Protein AF-A0A9P6HKA2-F1 (afdb_monomer_lite)

Foldseek 3Di:
DPDDDDPVVVVPDDDDDDPCCVPPVVVVVVVVVVVVVVVVVVVVVVVVVVVVVVVCVVVVVVVVVVVVVVVVVVVVVVVCVVCVVVLHDPDPDPVSVVVVVVVVVVVVVVVVVVVVVVVVVD

Structure (mmCIF, N/CA/C/O backbone):
data_AF-A0A9P6HKA2-F1
#
_entry.id   AF-A0A9P6HKA2-F1
#
loop_
_atom_site.group_PDB
_atom_site.id
_atom_site.type_symbol
_atom_site.label_atom_id
_atom_site.label_alt_id
_atom_site.label_comp_id
_atom_site.label_asym_id
_atom_site.label_entity_id
_atom_site.label_seq_id
_atom_site.pdbx_PDB_ins_code
_atom_site.Cartn_x
_atom_site.Cartn_y
_atom_site.Cartn_z
_atom_site.occupancy
_atom_site.B_iso_or_equiv
_atom_site.auth_seq_id
_atom_site.auth_comp_id
_atom_site.auth_asym_id
_atom_site.auth_atom_id
_atom_site.pdbx_PDB_model_num
ATOM 1 N N . MET A 1 1 ? -4.972 -7.380 79.468 1.00 43.41 1 MET A N 1
ATOM 2 C CA . MET A 1 1 ? -5.953 -8.344 78.929 1.00 43.41 1 MET A CA 1
ATOM 3 C C . MET A 1 1 ? -7.102 -7.545 78.336 1.00 43.41 1 MET A C 1
ATOM 5 O O . MET A 1 1 ? -7.773 -6.868 79.107 1.00 43.41 1 MET A O 1
ATOM 9 N N . PRO A 1 2 ? -7.269 -7.497 77.004 1.00 46.91 2 PRO A N 1
ATOM 10 C CA . PRO A 1 2 ? -8.369 -6.759 76.396 1.00 46.91 2 PRO A CA 1
ATOM 11 C C . PRO A 1 2 ? -9.683 -7.473 76.730 1.00 46.91 2 PRO A C 1
ATOM 13 O O . PRO A 1 2 ? -9.797 -8.680 76.530 1.00 46.91 2 PRO A O 1
ATOM 16 N N . GLY A 1 3 ? -10.631 -6.729 77.302 1.00 56.00 3 GLY A N 1
ATOM 17 C CA . GLY A 1 3 ? -11.921 -7.238 77.755 1.00 56.00 3 GLY A CA 1
ATOM 18 C C . GLY A 1 3 ? -12.719 -7.873 76.618 1.00 56.00 3 GLY A C 1
ATOM 19 O O . GLY A 1 3 ? -12.900 -7.280 75.555 1.00 56.00 3 GLY A O 1
ATOM 20 N N . GLN A 1 4 ? -13.186 -9.090 76.867 1.00 64.62 4 GLN A N 1
ATOM 21 C CA . GLN A 1 4 ? -14.067 -9.848 75.993 1.00 64.62 4 GLN A CA 1
ATOM 22 C C . GLN A 1 4 ? -15.422 -9.130 75.943 1.00 64.62 4 GLN A C 1
ATOM 24 O O . GLN A 1 4 ? -16.162 -9.119 76.924 1.00 64.62 4 GLN A O 1
ATOM 29 N N . ARG A 1 5 ? -15.707 -8.444 74.830 1.00 67.69 5 ARG A N 1
ATOM 30 C CA . ARG A 1 5 ? -16.992 -7.765 74.617 1.00 67.69 5 ARG A CA 1
ATOM 31 C C . ARG A 1 5 ? -18.088 -8.821 74.456 1.00 67.69 5 ARG A C 1
ATOM 33 O O . ARG A 1 5 ? -17.890 -9.794 73.727 1.00 67.69 5 ARG A O 1
ATOM 40 N N . ASN A 1 6 ? -19.219 -8.643 75.136 1.00 76.38 6 ASN A N 1
ATOM 41 C CA . ASN A 1 6 ? -20.369 -9.536 75.013 1.00 76.38 6 ASN A CA 1
ATOM 42 C C . ASN A 1 6 ? -20.908 -9.494 73.576 1.00 76.38 6 ASN A C 1
ATOM 44 O O . ASN A 1 6 ? -21.069 -8.419 73.002 1.00 76.38 6 ASN A O 1
ATOM 48 N N . ALA A 1 7 ? -21.220 -10.657 72.997 1.00 71.31 7 ALA A N 1
ATOM 49 C CA . ALA A 1 7 ? -21.748 -10.757 71.631 1.00 71.31 7 ALA A CA 1
ATOM 50 C C . ALA A 1 7 ? -23.041 -9.941 71.442 1.00 71.31 7 ALA A C 1
ATOM 52 O O . ALA A 1 7 ? -23.284 -9.387 70.375 1.00 71.31 7 ALA A O 1
ATOM 53 N N . THR A 1 8 ? -23.836 -9.814 72.504 1.00 72.81 8 THR A N 1
ATOM 54 C CA . THR A 1 8 ? -25.055 -9.004 72.554 1.00 72.81 8 THR A CA 1
ATOM 55 C C . THR A 1 8 ? -24.789 -7.510 72.363 1.00 72.81 8 THR A C 1
ATOM 57 O O . THR A 1 8 ? -25.580 -6.852 71.696 1.00 72.81 8 THR A O 1
ATOM 60 N N . ASP A 1 9 ? -23.670 -6.988 72.878 1.00 70.06 9 ASP A N 1
ATOM 61 C CA . ASP A 1 9 ? -23.295 -5.574 72.721 1.00 70.06 9 ASP A CA 1
ATOM 62 C C . ASP A 1 9 ? -22.822 -5.270 71.293 1.00 70.06 9 ASP A C 1
ATOM 64 O O . ASP A 1 9 ? -23.060 -4.181 70.782 1.00 70.06 9 ASP A O 1
ATOM 68 N N . VAL A 1 10 ? -22.198 -6.247 70.626 1.00 72.50 10 VAL A N 1
ATOM 69 C CA . VAL A 1 10 ? -21.764 -6.132 69.223 1.00 72.50 10 VAL A CA 1
ATOM 70 C C . VAL A 1 10 ? -22.962 -6.175 68.270 1.00 72.50 10 VAL A C 1
ATOM 72 O O . VAL A 1 10 ? -23.009 -5.419 67.310 1.00 72.50 10 VAL A O 1
ATOM 75 N N . VAL A 1 11 ? -23.960 -7.021 68.545 1.00 70.31 11 VAL A N 1
ATOM 76 C CA . VAL A 1 11 ? -25.185 -7.120 67.725 1.00 70.31 11 VAL A CA 1
ATOM 77 C C . VAL A 1 11 ? -26.135 -5.936 67.961 1.00 70.31 11 VAL A C 1
ATOM 79 O O . VAL A 1 11 ? -26.902 -5.573 67.072 1.00 70.31 11 VAL A O 1
ATOM 82 N N . ALA A 1 12 ? -26.084 -5.317 69.144 1.00 74.31 12 ALA A N 1
ATOM 83 C CA . ALA A 1 12 ? -26.836 -4.102 69.455 1.00 74.31 12 ALA A CA 1
ATOM 84 C C . ALA A 1 12 ? -26.222 -2.832 68.833 1.00 74.31 12 ALA A C 1
ATOM 86 O O . ALA A 1 12 ? -26.871 -1.781 68.821 1.00 74.31 12 ALA A O 1
ATOM 87 N N . GLU A 1 13 ? -24.989 -2.908 68.319 1.00 77.38 13 GLU A N 1
ATOM 88 C CA . GLU A 1 13 ? -24.321 -1.784 67.675 1.00 77.38 13 GLU A CA 1
ATOM 89 C C . GLU A 1 13 ? -25.013 -1.459 66.344 1.00 77.38 13 GLU A C 1
ATOM 91 O O . GLU A 1 13 ? -25.135 -2.278 65.432 1.00 77.38 13 GLU A O 1
ATOM 96 N N . LYS A 1 14 ? -25.526 -0.233 66.235 1.00 73.19 14 LYS A N 1
ATOM 97 C CA . LYS A 1 14 ? -26.267 0.214 65.057 1.00 73.19 14 LYS A CA 1
ATOM 98 C C . LYS A 1 14 ? -25.271 0.502 63.931 1.00 73.19 14 LYS A C 1
ATOM 100 O O . LYS A 1 14 ? -24.738 1.605 63.835 1.00 73.19 14 LYS A O 1
ATOM 105 N N . HIS A 1 15 ? -24.990 -0.498 63.101 1.00 75.75 15 HIS A N 1
ATOM 106 C CA . HIS A 1 15 ? -24.118 -0.327 61.941 1.00 75.75 15 HIS A CA 1
ATOM 107 C C . HIS A 1 15 ? -24.717 0.671 60.944 1.00 75.75 15 HIS A C 1
ATOM 109 O O . HIS A 1 15 ? -25.940 0.761 60.786 1.00 75.75 15 HIS A O 1
ATOM 115 N N . GLN A 1 16 ? -23.853 1.428 60.262 1.00 82.38 16 GLN A N 1
ATOM 116 C CA . GLN A 1 16 ? -24.309 2.257 59.152 1.00 82.38 16 GLN A CA 1
ATOM 117 C C . GLN A 1 16 ? -24.938 1.368 58.067 1.00 82.38 16 GLN A C 1
ATOM 119 O O . GLN A 1 16 ? -24.411 0.284 57.797 1.00 82.38 16 GLN A O 1
ATOM 124 N N . PRO A 1 17 ? -26.047 1.802 57.440 1.00 86.62 17 PRO A N 1
ATOM 125 C CA . PRO A 1 17 ? -26.616 1.095 56.303 1.00 86.62 17 PRO A CA 1
ATOM 126 C C . PRO A 1 17 ? -25.567 0.943 55.200 1.00 86.62 17 PRO A C 1
ATOM 128 O O . PRO A 1 17 ? -24.940 1.921 54.796 1.00 86.62 17 PRO A O 1
ATOM 131 N N . PHE A 1 18 ? -25.376 -0.283 54.719 1.00 88.44 18 PHE A N 1
ATOM 132 C CA . PHE A 1 18 ? -24.480 -0.545 53.602 1.00 88.44 18 PHE A CA 1
ATOM 133 C C . PHE A 1 18 ? -25.094 -0.022 52.301 1.00 88.44 18 PHE A C 1
ATOM 135 O O . PHE A 1 18 ? -26.152 -0.489 51.867 1.00 88.44 18 PHE A O 1
ATOM 142 N N . ASP A 1 19 ? -24.411 0.925 51.662 1.00 90.06 19 ASP A N 1
ATOM 143 C CA . ASP A 1 19 ? -24.799 1.416 50.346 1.00 90.06 19 ASP A CA 1
ATOM 144 C C . ASP A 1 19 ? -24.242 0.505 49.244 1.00 90.06 19 ASP A C 1
ATOM 146 O O . ASP A 1 19 ? -23.165 0.713 48.679 1.00 90.06 19 ASP A O 1
ATOM 150 N N . HIS A 1 20 ? -25.000 -0.549 48.959 1.00 90.69 20 HIS A N 1
ATOM 151 C CA . HIS A 1 20 ? -24.687 -1.510 47.907 1.00 90.69 20 HIS A CA 1
ATOM 152 C C . HIS A 1 20 ? -24.706 -0.894 46.501 1.00 90.69 20 HIS A C 1
ATOM 154 O O . HIS A 1 20 ? -24.029 -1.412 45.612 1.00 90.69 20 HIS A O 1
ATOM 160 N N . LEU A 1 21 ? -25.453 0.194 46.283 1.00 90.62 21 LEU A N 1
ATOM 161 C CA . LEU A 1 21 ? -25.577 0.803 44.961 1.00 90.62 21 LEU A CA 1
ATOM 162 C C . LEU A 1 21 ? -24.262 1.458 44.558 1.00 90.62 21 LEU A C 1
ATOM 164 O O . LEU A 1 21 ? -23.710 1.124 43.514 1.00 90.62 21 LEU A O 1
ATOM 168 N N . THR A 1 22 ? -23.722 2.326 45.409 1.00 92.31 22 THR A N 1
ATOM 169 C CA . THR A 1 22 ? -22.459 3.018 45.118 1.00 92.31 22 THR A CA 1
ATOM 170 C C . THR A 1 22 ? -21.244 2.108 45.280 1.00 92.31 22 THR A C 1
ATOM 172 O O . THR A 1 22 ? -20.287 2.220 44.516 1.00 92.31 22 THR A O 1
ATOM 175 N N . THR A 1 23 ? -21.277 1.176 46.239 1.00 90.56 23 THR A N 1
ATOM 176 C CA . THR A 1 23 ? -20.110 0.333 46.556 1.00 90.56 23 THR A CA 1
ATOM 177 C C . THR A 1 23 ? -19.976 -0.876 45.631 1.00 90.56 23 THR A C 1
ATOM 179 O O . THR A 1 23 ? -18.860 -1.325 45.377 1.00 90.56 23 THR A O 1
ATOM 182 N N . VAL A 1 24 ? -21.091 -1.430 45.138 1.00 91.88 24 VAL A N 1
ATOM 183 C CA . VAL A 1 24 ? -21.086 -2.685 44.366 1.00 91.88 24 VAL A CA 1
ATOM 184 C C . VAL A 1 24 ? -21.682 -2.509 42.981 1.00 91.88 24 VAL A C 1
ATOM 186 O O . VAL A 1 24 ? -21.064 -2.944 42.026 1.00 91.88 24 VAL A O 1
ATOM 189 N N . VAL A 1 25 ? -22.848 -1.885 42.824 1.00 93.81 25 VAL A N 1
ATOM 190 C CA . VAL A 1 25 ? -23.533 -1.864 41.515 1.00 93.81 25 VAL A CA 1
ATOM 191 C C . VAL A 1 25 ? -22.873 -0.881 40.542 1.00 93.81 25 VAL A C 1
ATOM 193 O O . VAL A 1 25 ? -22.484 -1.252 39.435 1.00 93.81 25 VAL A O 1
ATOM 196 N N . GLN A 1 26 ? -22.672 0.361 40.976 1.00 95.38 26 GLN A N 1
ATOM 197 C CA . GLN A 1 26 ? -22.190 1.456 40.136 1.00 95.38 26 GLN A CA 1
ATOM 198 C C . GLN A 1 26 ? -20.793 1.218 39.521 1.00 95.38 26 GLN A C 1
ATOM 200 O O . GLN A 1 26 ? -20.603 1.555 38.347 1.00 95.38 26 GLN A O 1
ATOM 205 N N . PRO A 1 27 ? -19.810 0.612 40.223 1.00 96.31 27 PRO A N 1
ATOM 206 C CA . PRO A 1 27 ? -18.522 0.276 39.618 1.00 96.31 27 PRO A CA 1
ATOM 207 C C . PRO A 1 27 ? -18.646 -0.695 38.439 1.00 96.31 27 PRO A C 1
ATOM 209 O O . PRO A 1 27 ? -17.970 -0.506 37.432 1.00 96.31 27 PRO A O 1
ATOM 212 N N . PHE A 1 28 ? -19.532 -1.692 38.524 1.00 94.56 28 PHE A N 1
ATOM 213 C CA . PHE A 1 28 ? -19.737 -2.662 37.443 1.00 94.56 28 PHE A CA 1
ATOM 214 C C . PHE A 1 28 ? -20.459 -2.039 36.247 1.00 94.56 28 PHE A C 1
ATOM 216 O O . PHE A 1 28 ? -20.095 -2.312 35.107 1.00 94.56 28 PHE A O 1
ATOM 223 N N . GLU A 1 29 ? -21.435 -1.162 36.483 1.00 95.62 29 GLU A N 1
ATOM 224 C CA . GLU A 1 29 ? -22.088 -0.405 35.406 1.00 95.62 29 GLU A CA 1
ATOM 225 C C . GLU A 1 29 ? -21.104 0.540 34.698 1.00 95.62 29 GLU A C 1
ATOM 227 O O . GLU A 1 29 ? -21.104 0.660 33.469 1.00 95.62 29 GLU A O 1
ATOM 232 N N . THR A 1 30 ? -20.217 1.173 35.472 1.00 95.62 30 THR A N 1
ATOM 233 C CA . THR A 1 30 ? -19.164 2.052 34.947 1.00 95.62 30 THR A CA 1
ATOM 234 C C . THR A 1 30 ? -18.140 1.264 34.130 1.00 95.62 30 THR A C 1
ATOM 236 O O . THR A 1 30 ? -17.746 1.699 33.048 1.00 95.62 30 THR A O 1
ATOM 239 N N . GLU A 1 31 ? -17.723 0.093 34.617 1.00 95.56 31 GLU A N 1
ATOM 240 C CA . GLU A 1 31 ? -16.831 -0.819 33.896 1.00 95.56 31 GLU A CA 1
ATOM 241 C C . GLU A 1 31 ? -17.475 -1.305 32.590 1.00 95.56 31 GLU A C 1
ATOM 243 O O . GLU A 1 31 ? -16.854 -1.220 31.535 1.00 95.56 31 GLU A O 1
ATOM 248 N N . GLY A 1 32 ? -18.748 -1.714 32.629 1.00 96.56 32 GLY A N 1
ATOM 249 C CA . GLY A 1 32 ? -19.487 -2.130 31.436 1.00 96.56 32 GLY A CA 1
ATOM 250 C C . GLY A 1 32 ? -19.594 -1.019 30.390 1.00 96.56 32 GLY A C 1
ATOM 251 O O . GLY A 1 32 ? -19.420 -1.266 29.197 1.00 96.56 32 GLY A O 1
ATOM 252 N N . SER A 1 33 ? -19.808 0.223 30.830 1.00 96.25 33 SER A N 1
ATOM 253 C CA . SER A 1 33 ? -19.840 1.388 29.936 1.00 96.25 33 SER A CA 1
ATOM 254 C C . SER A 1 33 ? -18.475 1.643 29.287 1.00 96.25 33 SER A C 1
ATOM 256 O O . SER A 1 33 ? -18.389 1.842 28.074 1.00 96.25 33 SER A O 1
ATOM 258 N N . ARG A 1 34 ? -17.392 1.560 30.071 1.00 97.19 34 ARG A N 1
ATOM 259 C CA . ARG A 1 34 ? -16.014 1.681 29.571 1.00 97.19 34 ARG A CA 1
ATOM 260 C C . ARG A 1 34 ? -15.658 0.604 28.550 1.00 97.19 34 ARG A C 1
ATOM 262 O O . ARG A 1 34 ? -14.992 0.910 27.563 1.00 97.19 34 ARG A O 1
ATOM 269 N N . ASP A 1 35 ? -16.095 -0.631 28.767 1.00 97.62 35 ASP A N 1
ATOM 270 C CA . ASP A 1 35 ? -15.840 -1.738 27.843 1.00 97.62 35 ASP A CA 1
ATOM 271 C C . ASP A 1 35 ? -16.514 -1.510 26.487 1.00 97.62 35 ASP A C 1
ATOM 273 O O . ASP A 1 35 ? -15.894 -1.714 25.440 1.00 97.62 35 ASP A O 1
ATOM 277 N N . VAL A 1 36 ? -17.753 -1.011 26.487 1.00 97.62 36 VAL A N 1
ATOM 278 C CA . VAL A 1 36 ? -18.462 -0.649 25.251 1.00 97.62 36 VAL A CA 1
ATOM 279 C C . VAL A 1 36 ? -17.723 0.462 24.504 1.00 97.62 36 VAL A C 1
ATOM 281 O O . VAL A 1 36 ? -17.493 0.345 23.298 1.00 97.62 36 VAL A O 1
ATOM 284 N N . GLU A 1 37 ? -17.301 1.520 25.199 1.00 97.69 37 GLU A N 1
ATOM 285 C CA . GLU A 1 37 ? -16.523 2.609 24.593 1.00 97.69 37 GLU A CA 1
ATOM 286 C C . GLU A 1 37 ? -15.191 2.113 24.016 1.00 97.69 37 GLU A C 1
ATOM 288 O O . GLU A 1 37 ? -14.797 2.487 22.905 1.00 97.69 37 GLU A O 1
ATOM 293 N N . PHE A 1 38 ? -14.500 1.235 24.744 1.00 97.88 38 PHE A N 1
ATOM 294 C CA . PHE A 1 38 ? -13.249 0.637 24.297 1.00 97.88 38 PHE A CA 1
ATOM 295 C C . PHE A 1 38 ? -13.445 -0.201 23.031 1.00 97.88 38 PHE A C 1
ATOM 297 O O . PHE A 1 38 ? -12.711 -0.018 22.055 1.00 97.88 38 PHE A O 1
ATOM 304 N N . GLN A 1 39 ? -14.464 -1.062 23.003 1.00 98.12 39 GLN A N 1
ATOM 305 C CA . GLN A 1 39 ? -14.796 -1.861 21.824 1.00 98.12 39 GLN A CA 1
ATOM 306 C C . GLN A 1 39 ? -15.123 -0.981 20.616 1.00 98.12 39 GLN A C 1
ATOM 308 O O . GLN A 1 39 ? -14.612 -1.219 19.521 1.00 98.12 39 GLN A O 1
ATOM 313 N N . GLN A 1 40 ? -15.919 0.074 20.803 1.00 98.06 40 GLN A N 1
ATOM 314 C CA . GLN A 1 40 ? -16.229 1.024 19.733 1.00 98.06 40 GLN A CA 1
ATOM 315 C C . GLN A 1 40 ? -14.968 1.711 19.197 1.00 98.06 40 GLN A C 1
ATOM 317 O O . GLN A 1 40 ? -14.790 1.834 17.981 1.00 98.06 40 GLN A O 1
ATOM 322 N N . LYS A 1 41 ? -14.059 2.118 20.090 1.00 98.12 41 LYS A N 1
ATOM 323 C CA . LYS A 1 41 ? -12.786 2.737 19.712 1.00 98.12 41 LYS A CA 1
ATOM 324 C C . LYS A 1 41 ? -11.903 1.775 18.919 1.00 98.12 41 LYS A C 1
ATOM 326 O O . LYS A 1 41 ? -11.370 2.171 17.884 1.00 98.12 41 LYS A O 1
ATOM 331 N N . ILE A 1 42 ? -11.771 0.527 19.368 1.00 98.25 42 ILE A N 1
ATOM 332 C CA . ILE A 1 42 ? -10.999 -0.503 18.660 1.00 98.25 42 ILE A CA 1
ATOM 333 C C . ILE A 1 42 ? -11.596 -0.776 17.284 1.00 98.25 42 ILE A C 1
ATOM 335 O O . ILE A 1 42 ? -10.862 -0.760 16.300 1.00 98.25 42 ILE A O 1
ATOM 339 N N . ASN A 1 43 ? -12.914 -0.950 17.192 1.00 98.12 43 ASN A N 1
ATOM 340 C CA . ASN A 1 43 ? -13.585 -1.194 15.918 1.00 98.12 43 ASN A CA 1
ATOM 341 C C . ASN A 1 43 ? -13.333 -0.058 14.923 1.00 98.12 43 ASN A C 1
ATOM 343 O O . ASN A 1 43 ? -13.043 -0.313 13.756 1.00 98.12 43 ASN A O 1
ATOM 347 N N . LYS A 1 44 ? -13.373 1.195 15.390 1.00 98.19 44 LYS A N 1
ATOM 348 C CA . LYS A 1 44 ? -13.065 2.360 14.557 1.00 98.19 44 LYS A CA 1
ATOM 349 C C . LYS A 1 44 ? -11.619 2.348 14.055 1.00 98.19 44 LYS A C 1
ATOM 351 O O . LYS A 1 44 ? -11.397 2.563 12.869 1.00 98.19 44 LYS A O 1
ATOM 356 N N . VAL A 1 45 ? -10.652 2.101 14.940 1.00 98.25 45 VAL A N 1
ATOM 357 C CA . VAL A 1 45 ? -9.223 2.065 14.577 1.00 98.25 45 VAL A CA 1
ATOM 358 C C . VAL A 1 45 ? -8.932 0.918 13.612 1.00 98.25 45 VAL A C 1
ATOM 360 O O . VAL A 1 45 ? -8.219 1.106 12.632 1.00 98.25 45 VAL A O 1
ATOM 363 N N . LEU A 1 46 ? -9.504 -0.260 13.861 1.00 98.38 46 LEU A N 1
ATOM 364 C CA . LEU A 1 46 ? -9.314 -1.424 13.006 1.00 98.38 46 LEU A CA 1
ATOM 365 C C . LEU A 1 46 ? -9.900 -1.190 11.614 1.00 98.38 46 LEU A C 1
ATOM 367 O O . LEU A 1 46 ? -9.252 -1.501 10.619 1.00 98.38 46 LEU A O 1
ATOM 371 N N . LEU A 1 47 ? -11.102 -0.614 11.540 1.00 98.38 47 LEU A N 1
ATOM 372 C CA . LEU A 1 47 ? -11.735 -0.298 10.267 1.00 98.38 47 LEU A CA 1
ATOM 373 C C . LEU A 1 47 ? -10.908 0.714 9.466 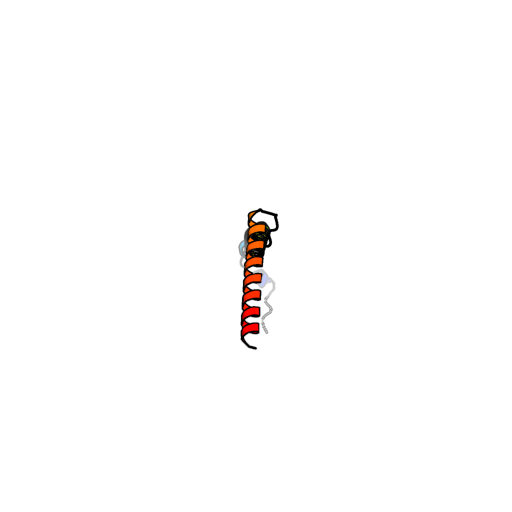1.00 98.38 47 LEU A C 1
ATOM 375 O O . LEU A 1 47 ? -10.672 0.498 8.280 1.00 98.38 47 LEU A O 1
ATOM 379 N N . ASP A 1 48 ? -10.433 1.780 10.112 1.00 98.19 48 ASP A N 1
ATOM 380 C CA . ASP A 1 48 ? -9.569 2.781 9.478 1.00 98.19 48 ASP A CA 1
ATOM 381 C C . ASP A 1 48 ? -8.268 2.153 8.953 1.00 98.19 48 ASP A C 1
ATOM 383 O O . ASP A 1 48 ? -7.910 2.341 7.790 1.00 98.19 48 ASP A O 1
ATOM 387 N N . LEU A 1 49 ? -7.617 1.307 9.758 1.00 98.38 49 LEU A N 1
ATOM 388 C CA . LEU A 1 49 ? -6.409 0.587 9.352 1.00 98.38 49 LEU A CA 1
ATOM 389 C C . LEU A 1 49 ? -6.657 -0.323 8.142 1.00 98.38 49 LEU A C 1
ATOM 391 O O . LEU A 1 49 ? -5.865 -0.321 7.201 1.00 98.38 49 LEU A O 1
ATOM 395 N N . VAL A 1 50 ? -7.749 -1.093 8.149 1.00 98.44 50 VAL A N 1
ATOM 396 C CA . VAL A 1 50 ? -8.103 -1.992 7.040 1.00 98.44 50 VAL A CA 1
ATOM 397 C C . VAL A 1 50 ? -8.362 -1.198 5.764 1.00 98.44 50 VAL A C 1
ATOM 399 O O . VAL A 1 50 ? -7.874 -1.584 4.703 1.00 98.44 50 VAL A O 1
ATOM 402 N N . LEU A 1 51 ? -9.080 -0.076 5.852 1.00 98.31 51 LEU A N 1
ATOM 403 C CA . LEU A 1 51 ? -9.359 0.778 4.697 1.00 98.31 51 LEU A CA 1
ATOM 404 C C . LEU A 1 51 ? -8.079 1.396 4.125 1.00 98.31 51 LEU A C 1
ATOM 406 O O . LEU A 1 51 ? -7.865 1.337 2.913 1.00 98.31 51 LEU A O 1
ATOM 410 N N . GLN A 1 52 ? -7.207 1.936 4.978 1.00 97.81 52 GLN A N 1
ATOM 411 C CA . GLN A 1 52 ? -5.928 2.509 4.551 1.00 97.81 52 GLN A CA 1
ATOM 412 C C . GLN A 1 52 ? -5.014 1.452 3.930 1.00 97.81 52 GLN A C 1
ATOM 414 O O . GLN A 1 52 ? -4.439 1.674 2.862 1.00 97.81 52 GLN A O 1
ATOM 419 N N . PHE A 1 53 ? -4.912 0.284 4.565 1.00 98.19 53 PHE A N 1
ATOM 420 C CA . PHE A 1 53 ? -4.109 -0.817 4.051 1.00 98.19 53 PHE A CA 1
ATOM 421 C C . PHE A 1 53 ? -4.644 -1.322 2.712 1.00 98.19 53 PHE A C 1
ATOM 423 O O . PHE A 1 53 ? -3.867 -1.508 1.780 1.00 98.19 53 PHE A O 1
ATOM 430 N N . HIS A 1 54 ? -5.962 -1.492 2.585 1.00 98.25 54 HIS A N 1
ATOM 431 C CA . HIS A 1 54 ? -6.587 -1.898 1.331 1.00 98.25 54 HIS A CA 1
ATOM 432 C C . HIS A 1 54 ? -6.336 -0.871 0.222 1.00 98.25 54 HIS A C 1
ATOM 434 O O . HIS A 1 54 ? -5.944 -1.247 -0.879 1.00 98.25 54 HIS A O 1
ATOM 440 N N . ALA A 1 55 ? -6.511 0.424 0.504 1.00 97.56 55 ALA A N 1
ATOM 441 C CA . ALA A 1 55 ? -6.243 1.486 -0.464 1.00 97.56 55 ALA A CA 1
ATOM 442 C C . ALA A 1 55 ? -4.779 1.475 -0.936 1.00 97.56 55 ALA A C 1
ATOM 444 O O . ALA A 1 55 ? -4.512 1.548 -2.136 1.00 97.56 55 ALA A O 1
ATOM 445 N N . TRP A 1 56 ? -3.828 1.316 -0.011 1.00 97.69 56 TRP A N 1
ATOM 446 C CA . TRP A 1 56 ? -2.408 1.193 -0.342 1.00 97.69 56 TRP A CA 1
ATOM 447 C C . TRP A 1 56 ? -2.110 -0.065 -1.164 1.00 97.69 56 TRP A C 1
ATOM 449 O O . TRP A 1 56 ? -1.447 0.017 -2.198 1.00 97.69 56 TRP A O 1
ATOM 459 N N . ALA A 1 57 ? -2.620 -1.221 -0.736 1.00 97.94 57 ALA A N 1
ATOM 460 C CA . ALA A 1 57 ? -2.396 -2.499 -1.400 1.00 97.94 57 ALA A CA 1
ATOM 461 C C . ALA A 1 57 ? -3.032 -2.552 -2.795 1.00 97.94 57 ALA A C 1
ATOM 463 O O . ALA A 1 57 ? -2.475 -3.187 -3.683 1.00 97.94 57 ALA A O 1
ATOM 464 N N . ALA A 1 58 ? -4.157 -1.867 -3.010 1.00 97.12 58 ALA A N 1
ATOM 465 C CA . ALA A 1 58 ? -4.793 -1.757 -4.318 1.00 97.12 58 ALA A CA 1
ATOM 466 C C . ALA A 1 58 ? -4.022 -0.823 -5.266 1.00 97.12 58 ALA A C 1
ATOM 468 O O . ALA A 1 58 ? -3.899 -1.116 -6.452 1.00 97.12 58 ALA A O 1
ATOM 469 N N . ALA A 1 59 ? -3.479 0.288 -4.758 1.00 96.44 59 ALA A N 1
ATOM 470 C CA . ALA A 1 59 ? -2.749 1.258 -5.576 1.00 96.44 59 ALA A CA 1
ATOM 471 C C . ALA A 1 59 ? -1.308 0.822 -5.902 1.00 96.44 59 ALA A C 1
ATOM 473 O O . ALA A 1 59 ? -0.762 1.183 -6.947 1.00 96.44 59 ALA A O 1
ATOM 474 N N . LYS A 1 60 ? -0.672 0.062 -5.005 1.00 96.25 60 LYS A N 1
ATOM 475 C CA . LYS A 1 60 ? 0.745 -0.301 -5.108 1.00 96.25 60 LYS A CA 1
ATOM 476 C C . LYS A 1 60 ? 1.096 -1.106 -6.374 1.00 96.25 60 LYS A C 1
ATOM 478 O O . LYS A 1 60 ? 2.025 -0.677 -7.053 1.00 96.25 60 LYS A O 1
ATOM 483 N N . PRO A 1 61 ? 0.388 -2.193 -6.742 1.00 97.06 61 PRO A N 1
ATOM 484 C CA . PRO A 1 61 ? 0.720 -2.984 -7.926 1.00 97.06 61 PRO A CA 1
ATOM 485 C C . PRO A 1 61 ? 0.689 -2.166 -9.215 1.00 97.06 61 PRO A C 1
ATOM 487 O O . PRO A 1 61 ? 1.599 -2.282 -10.028 1.00 97.06 61 PRO A O 1
ATOM 490 N N . THR A 1 62 ? -0.319 -1.304 -9.382 1.00 96.19 62 THR A N 1
ATOM 491 C CA . THR A 1 62 ? -0.433 -0.431 -10.557 1.00 96.19 62 THR A CA 1
ATOM 492 C C . THR A 1 62 ? 0.761 0.507 -10.650 1.00 96.19 62 THR A C 1
ATOM 494 O O . THR A 1 62 ? 1.423 0.552 -11.680 1.00 96.19 62 THR A O 1
ATOM 497 N N . ARG A 1 63 ? 1.109 1.180 -9.547 1.00 96.06 63 ARG A N 1
ATOM 498 C CA . ARG A 1 63 ? 2.261 2.088 -9.502 1.00 96.06 63 ARG A CA 1
ATOM 499 C C . ARG A 1 63 ? 3.587 1.369 -9.769 1.00 96.06 63 ARG A C 1
ATOM 501 O O . ARG A 1 63 ? 4.456 1.906 -10.451 1.00 96.06 63 ARG A O 1
ATOM 508 N N . GLU A 1 64 ? 3.778 0.185 -9.193 1.00 97.06 64 GLU A N 1
ATOM 509 C CA . GLU A 1 64 ? 4.987 -0.615 -9.416 1.00 97.06 64 GLU A CA 1
ATOM 510 C C . GLU A 1 64 ? 5.079 -1.085 -10.869 1.00 97.06 64 GLU A C 1
ATOM 512 O O . GLU A 1 64 ? 6.151 -1.011 -11.470 1.00 97.06 64 GLU A O 1
ATOM 517 N N . HIS A 1 65 ? 3.955 -1.501 -11.455 1.00 96.75 65 HIS A N 1
ATOM 518 C CA . HIS A 1 65 ? 3.893 -1.892 -12.854 1.00 96.75 65 HIS A CA 1
ATOM 519 C C . HIS A 1 65 ? 4.191 -0.718 -13.791 1.00 96.75 65 HIS A C 1
ATOM 521 O O . HIS A 1 65 ? 5.045 -0.862 -14.660 1.00 96.75 65 HIS A O 1
ATOM 527 N N . GLU A 1 66 ? 3.553 0.437 -13.595 1.00 97.12 66 GLU A N 1
ATOM 528 C CA . GLU A 1 66 ? 3.804 1.656 -14.376 1.00 97.12 66 GLU A CA 1
ATOM 529 C C . GLU A 1 66 ? 5.281 2.053 -14.317 1.00 97.12 66 GLU A C 1
ATOM 531 O O . GLU A 1 66 ? 5.918 2.224 -15.353 1.00 97.12 66 GLU A O 1
ATOM 536 N N . SER A 1 67 ? 5.869 2.083 -13.118 1.00 97.19 67 SER A N 1
ATOM 537 C CA . SER A 1 67 ? 7.291 2.395 -12.948 1.00 97.19 67 SER A CA 1
ATOM 538 C C . SER A 1 67 ? 8.210 1.397 -13.659 1.00 97.19 67 SER A C 1
ATOM 540 O O . SER A 1 67 ? 9.259 1.797 -14.169 1.00 97.19 67 SER A O 1
ATOM 542 N N . ALA A 1 68 ? 7.863 0.107 -13.666 1.00 97.19 68 ALA A N 1
ATOM 543 C CA . ALA A 1 68 ? 8.637 -0.915 -14.364 1.00 97.19 68 ALA A CA 1
ATOM 544 C C . ALA A 1 68 ? 8.508 -0.770 -15.888 1.00 97.19 68 ALA A C 1
ATOM 546 O O . ALA A 1 68 ? 9.506 -0.859 -16.602 1.00 97.19 68 ALA A O 1
ATOM 547 N N . THR A 1 69 ? 7.302 -0.495 -16.382 1.00 97.44 69 THR A N 1
ATOM 548 C CA . THR A 1 69 ? 7.037 -0.251 -17.804 1.00 97.44 69 THR A CA 1
ATOM 549 C C . THR A 1 69 ? 7.783 0.984 -18.298 1.00 97.44 69 THR A C 1
ATOM 551 O O . THR A 1 69 ? 8.476 0.905 -19.306 1.00 97.44 69 THR A O 1
ATOM 554 N N . GLU A 1 70 ? 7.749 2.094 -17.557 1.00 97.25 70 GLU A N 1
ATOM 555 C CA . GLU A 1 70 ? 8.504 3.306 -17.899 1.00 97.25 70 GLU A CA 1
ATOM 556 C C . GLU A 1 70 ? 10.018 3.060 -17.974 1.00 97.25 70 GLU A C 1
ATOM 558 O O . GLU A 1 70 ? 10.710 3.641 -18.815 1.00 97.25 70 GLU A O 1
ATOM 563 N N . LEU A 1 71 ? 10.558 2.226 -17.080 1.00 97.75 71 LEU A N 1
ATOM 564 C CA . LEU A 1 71 ? 11.972 1.855 -17.106 1.00 97.75 71 LEU A CA 1
ATOM 565 C C . LEU A 1 71 ? 12.303 1.059 -18.373 1.00 97.75 71 LEU A C 1
ATOM 567 O O . LEU A 1 71 ? 13.277 1.378 -19.055 1.00 97.75 71 LEU A 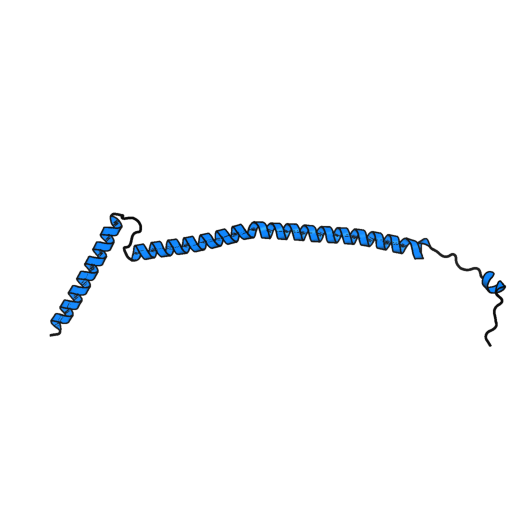O 1
ATOM 571 N N . LEU A 1 72 ? 11.471 0.069 -18.703 1.00 97.12 72 LEU A N 1
ATOM 572 C CA . LEU A 1 72 ? 11.631 -0.743 -19.907 1.00 97.12 72 LEU A CA 1
ATOM 573 C C . LEU A 1 72 ? 11.514 0.104 -21.176 1.00 97.12 72 LEU A C 1
ATOM 575 O O . LEU A 1 72 ? 12.338 -0.031 -22.073 1.00 97.12 72 LEU A O 1
ATOM 579 N N . GLU A 1 73 ? 10.549 1.020 -21.251 1.00 96.56 73 GLU A N 1
ATOM 580 C CA . GLU A 1 73 ? 10.403 1.931 -22.390 1.00 96.56 73 GLU A CA 1
ATOM 581 C C . GLU A 1 73 ? 11.636 2.821 -22.572 1.00 96.56 73 GLU A C 1
ATOM 583 O O . GLU A 1 73 ? 12.106 3.015 -23.695 1.00 96.56 73 GLU A O 1
ATOM 588 N N . LYS A 1 74 ? 12.208 3.338 -21.478 1.00 96.81 74 LYS A N 1
ATOM 589 C CA . LYS A 1 74 ? 13.460 4.108 -21.529 1.00 96.81 74 LYS A CA 1
ATOM 590 C C . LYS A 1 74 ? 14.619 3.264 -22.047 1.00 96.81 74 LYS A C 1
ATOM 592 O O . LYS A 1 74 ? 15.391 3.752 -22.871 1.00 96.81 74 L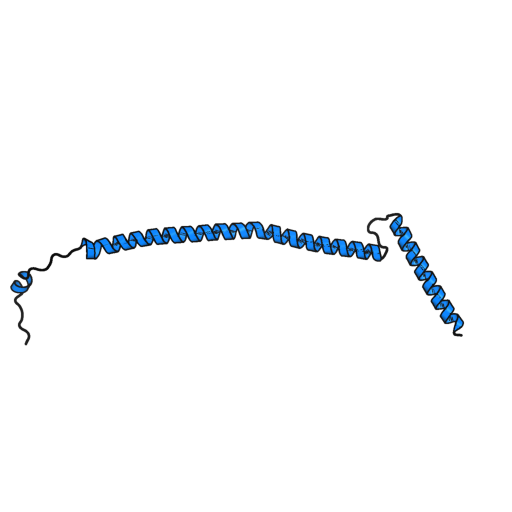YS A O 1
ATOM 597 N N . GLU A 1 75 ? 14.739 2.020 -21.595 1.00 96.62 75 GLU A N 1
ATOM 598 C CA . GLU A 1 75 ? 15.792 1.107 -22.044 1.00 96.62 75 GLU A CA 1
ATOM 599 C C . GLU A 1 75 ? 15.626 0.727 -23.520 1.00 96.62 75 GLU A C 1
ATOM 601 O O . GLU A 1 75 ? 16.585 0.799 -24.289 1.00 96.62 75 GLU A O 1
ATOM 606 N N . VAL A 1 76 ? 14.400 0.428 -23.954 1.00 94.50 76 VAL A N 1
ATOM 607 C CA . VAL A 1 76 ? 14.072 0.169 -25.362 1.00 94.50 76 VAL A CA 1
ATOM 608 C C . VAL A 1 76 ? 14.427 1.377 -26.226 1.00 94.50 76 VAL A C 1
ATOM 610 O O . VAL A 1 76 ? 15.123 1.227 -27.229 1.00 94.50 76 VAL A O 1
ATOM 613 N N . ASN A 1 77 ? 14.026 2.584 -25.824 1.00 93.31 77 ASN A N 1
ATOM 614 C CA . ASN A 1 77 ? 14.354 3.808 -26.556 1.00 93.31 77 ASN A CA 1
ATOM 615 C C . ASN A 1 77 ? 15.867 4.062 -26.609 1.00 93.31 77 ASN A C 1
ATOM 617 O O . ASN A 1 77 ? 16.396 4.457 -27.648 1.00 93.31 77 ASN A O 1
ATOM 621 N N . PHE A 1 78 ? 16.582 3.789 -25.516 1.00 95.19 78 PHE A N 1
ATOM 622 C CA . PHE A 1 78 ? 18.039 3.874 -25.484 1.00 95.19 78 PHE A CA 1
ATOM 623 C C . PHE A 1 78 ? 18.694 2.897 -26.470 1.00 95.19 78 PHE A C 1
ATOM 625 O O . PHE A 1 78 ? 19.609 3.287 -27.199 1.00 95.19 78 PHE A O 1
ATOM 632 N N . ILE A 1 79 ? 18.216 1.650 -26.529 1.00 91.12 79 ILE A N 1
ATOM 633 C CA . ILE A 1 79 ? 18.705 0.644 -27.479 1.00 91.12 79 ILE A CA 1
ATOM 634 C C . ILE A 1 79 ? 18.413 1.082 -28.915 1.00 91.12 79 ILE A C 1
ATOM 636 O O . ILE A 1 79 ? 19.324 1.052 -29.737 1.00 91.12 79 ILE A O 1
ATOM 640 N N . ILE A 1 80 ? 17.201 1.558 -29.211 1.00 87.56 80 ILE A N 1
ATOM 641 C CA . ILE A 1 80 ? 16.818 2.034 -30.551 1.00 87.56 80 ILE A CA 1
ATOM 642 C C . ILE A 1 80 ? 17.746 3.161 -31.020 1.00 87.56 80 ILE A C 1
ATOM 644 O O . ILE A 1 80 ? 18.260 3.119 -32.140 1.00 87.56 80 ILE A O 1
ATOM 648 N N . GLU A 1 81 ? 18.014 4.153 -30.168 1.00 88.50 81 GLU A N 1
ATOM 649 C CA . GLU A 1 81 ? 18.933 5.242 -30.513 1.00 88.50 81 GLU A CA 1
ATOM 650 C C . GLU A 1 81 ? 20.376 4.743 -30.686 1.00 88.50 81 GLU A C 1
ATOM 652 O O . GLU A 1 81 ? 21.086 5.174 -31.602 1.00 88.50 81 GLU A O 1
ATOM 657 N N . LYS A 1 82 ? 20.815 3.774 -29.871 1.00 86.75 82 LYS A N 1
ATOM 658 C CA . LYS A 1 82 ? 22.121 3.127 -30.045 1.00 86.75 82 LYS A CA 1
ATOM 659 C C . LYS A 1 82 ? 22.211 2.363 -31.365 1.00 86.75 82 LYS A C 1
ATOM 661 O O . LYS A 1 82 ? 23.195 2.553 -32.078 1.00 86.75 82 LYS A O 1
ATOM 666 N N . GLU A 1 83 ? 21.217 1.562 -31.727 1.00 82.69 83 GLU A N 1
ATOM 667 C CA . GLU A 1 83 ? 21.181 0.828 -32.998 1.00 82.69 83 GLU A CA 1
ATOM 668 C C . GLU A 1 83 ? 21.216 1.785 -34.191 1.00 82.69 83 GLU A C 1
ATOM 670 O O . GLU A 1 83 ? 22.058 1.637 -35.083 1.00 82.69 83 GLU A O 1
ATOM 675 N N . LYS A 1 84 ? 20.400 2.842 -34.143 1.00 80.94 84 LYS A N 1
ATOM 676 C CA . LYS A 1 84 ? 20.383 3.907 -35.149 1.00 80.94 84 LYS A CA 1
ATOM 677 C C . LYS A 1 84 ? 21.745 4.585 -35.290 1.00 80.94 84 LYS A C 1
ATOM 679 O O . LYS A 1 84 ? 22.207 4.805 -36.409 1.00 80.94 84 LYS A O 1
ATOM 684 N N . SER A 1 85 ? 22.427 4.869 -34.177 1.00 79.88 85 SER A N 1
ATOM 685 C CA . SER A 1 85 ? 23.781 5.444 -34.204 1.00 79.88 85 SER A CA 1
ATOM 686 C C . SER A 1 85 ? 24.835 4.490 -34.783 1.00 79.88 85 SER A C 1
ATOM 688 O O . SER A 1 85 ? 25.813 4.939 -35.374 1.00 79.88 85 SER A O 1
ATOM 690 N N . GLN A 1 86 ? 24.623 3.176 -34.664 1.00 78.62 86 GLN A N 1
ATOM 691 C CA . GLN A 1 86 ? 25.480 2.137 -35.243 1.00 78.62 86 GLN A CA 1
ATOM 692 C C . GLN A 1 86 ? 25.131 1.819 -36.707 1.00 78.62 86 GLN A C 1
ATOM 694 O O . GLN A 1 86 ? 25.744 0.932 -37.301 1.00 78.62 86 GLN A O 1
ATOM 699 N N . GLY A 1 87 ? 24.143 2.505 -37.294 1.00 71.25 87 GLY A N 1
ATOM 700 C CA . GLY A 1 87 ? 23.674 2.231 -38.652 1.00 71.25 87 GLY A CA 1
ATOM 701 C C . GLY A 1 87 ? 22.982 0.871 -38.791 1.00 71.25 87 GLY A C 1
ATOM 702 O O . GLY A 1 87 ? 22.943 0.320 -39.892 1.00 71.25 87 GLY A O 1
ATOM 703 N N . ARG A 1 88 ? 22.471 0.308 -37.687 1.00 64.75 88 ARG A N 1
ATOM 704 C CA . ARG A 1 88 ? 21.614 -0.881 -37.667 1.00 64.75 88 ARG A CA 1
ATOM 705 C C . ARG A 1 88 ? 20.170 -0.410 -37.534 1.00 64.75 88 ARG A C 1
ATOM 707 O O . ARG A 1 88 ? 19.842 0.290 -36.586 1.00 64.75 88 ARG A O 1
ATOM 714 N N . CYS A 1 89 ? 19.304 -0.781 -38.469 1.00 58.84 89 CYS A N 1
ATOM 715 C CA . CYS A 1 89 ? 17.868 -0.553 -38.318 1.00 58.84 89 CYS A CA 1
ATOM 716 C C . CYS A 1 89 ? 17.161 -1.890 -38.213 1.00 58.84 89 CYS A C 1
ATOM 718 O O . CYS A 1 89 ? 17.372 -2.774 -39.044 1.00 58.84 89 CYS A O 1
ATOM 720 N N . SER A 1 90 ? 16.288 -2.002 -37.218 1.00 61.53 90 SER A N 1
ATOM 721 C CA . SER A 1 90 ? 15.406 -3.151 -37.014 1.00 61.53 90 SER A CA 1
ATOM 722 C C . SER A 1 90 ? 14.425 -3.365 -38.178 1.00 61.53 90 SER A C 1
ATOM 724 O O . SER A 1 90 ? 13.963 -4.481 -38.397 1.00 61.53 90 SER A O 1
ATOM 726 N N . VAL A 1 91 ? 14.157 -2.319 -38.972 1.00 60.81 91 VAL A N 1
ATOM 727 C CA . VAL A 1 91 ? 13.359 -2.362 -40.206 1.00 60.81 91 VAL A CA 1
ATOM 728 C C . VAL A 1 91 ? 14.215 -1.847 -41.371 1.00 60.81 91 VAL A C 1
ATOM 730 O O . VAL A 1 91 ? 14.811 -0.772 -41.241 1.00 60.81 91 VAL A O 1
ATOM 733 N N . PRO A 1 92 ? 14.286 -2.551 -42.520 1.00 57.22 92 PRO A N 1
ATOM 734 C CA . PRO A 1 92 ? 15.049 -2.096 -43.677 1.00 57.22 92 PRO A CA 1
ATOM 735 C C . PRO A 1 92 ? 14.362 -0.883 -44.321 1.00 57.22 92 PRO A C 1
ATOM 737 O O . PRO A 1 92 ? 13.594 -0.993 -45.273 1.00 57.22 92 PRO A O 1
ATOM 740 N N . SER A 1 93 ? 14.638 0.301 -43.781 1.00 62.53 93 SER A N 1
ATOM 741 C CA . SER A 1 93 ? 14.326 1.584 -44.405 1.00 62.53 93 S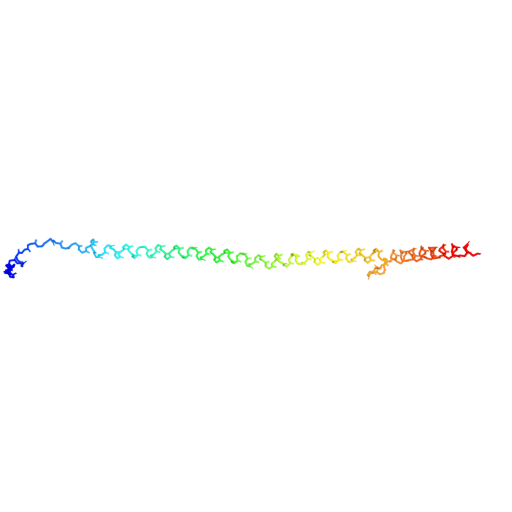ER A CA 1
ATOM 742 C C . SER A 1 93 ? 15.423 1.947 -45.408 1.00 62.53 93 SER A C 1
ATOM 744 O O . SER A 1 93 ? 16.609 1.731 -45.142 1.00 62.53 93 SER A O 1
ATOM 746 N N . ARG A 1 94 ? 15.048 2.568 -46.537 1.00 62.31 94 ARG A N 1
ATOM 747 C CA . ARG A 1 94 ? 15.998 3.106 -47.533 1.00 62.31 94 ARG A CA 1
ATOM 748 C C . ARG A 1 94 ? 17.041 4.034 -46.896 1.00 62.31 94 ARG A C 1
ATOM 750 O O . ARG A 1 94 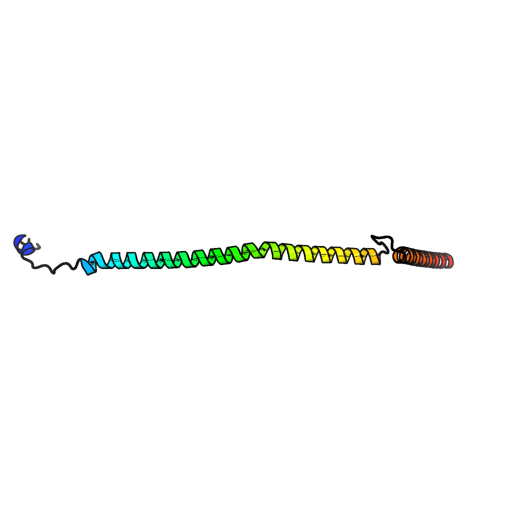? 18.209 3.958 -47.260 1.00 62.31 94 ARG A O 1
ATOM 757 N N . SER A 1 95 ? 16.643 4.821 -45.894 1.00 66.75 95 SER A N 1
ATOM 758 C CA . SER A 1 95 ? 17.544 5.725 -45.166 1.00 66.75 95 SER A CA 1
ATOM 759 C C . SER A 1 95 ? 18.643 4.987 -44.394 1.00 66.75 95 SER A C 1
ATOM 761 O O . SER A 1 95 ? 19.748 5.498 -44.250 1.00 66.75 95 SER A O 1
ATOM 763 N N . CYS A 1 96 ? 18.360 3.772 -43.919 1.00 66.06 96 CYS A N 1
ATOM 764 C CA . CYS A 1 96 ? 19.309 2.993 -43.135 1.00 66.06 96 CYS A CA 1
ATOM 765 C C . CYS A 1 96 ? 20.457 2.462 -43.990 1.00 66.06 96 CYS A C 1
ATOM 767 O O . CYS A 1 96 ? 21.625 2.607 -43.645 1.00 66.06 96 CYS A O 1
ATOM 769 N N . VAL A 1 97 ? 20.113 1.896 -45.150 1.00 73.06 97 VAL A N 1
ATOM 770 C CA . VAL A 1 97 ? 21.084 1.349 -46.105 1.00 73.06 97 VAL A CA 1
ATOM 771 C C . VAL A 1 97 ? 22.028 2.445 -46.605 1.00 73.06 97 VAL A C 1
ATOM 773 O O . VAL A 1 97 ? 23.229 2.212 -46.751 1.00 73.06 97 VAL A O 1
ATOM 776 N N . GLU A 1 98 ? 21.505 3.650 -46.836 1.00 74.94 98 GLU A N 1
ATOM 777 C CA . GLU A 1 98 ? 22.314 4.808 -47.226 1.00 74.94 98 GLU A CA 1
ATOM 778 C C . GLU A 1 98 ? 23.281 5.239 -46.118 1.00 74.94 98 GLU A C 1
ATOM 780 O O . GLU A 1 98 ? 24.454 5.489 -46.402 1.00 74.94 98 GLU A O 1
ATOM 785 N N . GLN A 1 99 ? 22.839 5.240 -44.858 1.00 74.56 99 GLN A N 1
ATOM 786 C CA . GLN A 1 99 ? 23.693 5.567 -43.716 1.00 74.56 99 GLN A CA 1
ATOM 787 C C . GLN A 1 99 ? 24.807 4.529 -43.510 1.00 74.56 99 GLN A C 1
ATOM 789 O O . GLN A 1 99 ? 25.970 4.905 -43.356 1.00 74.56 99 GLN A O 1
ATOM 794 N N . THR A 1 100 ? 24.502 3.228 -43.590 1.00 77.75 100 THR A N 1
ATOM 795 C CA . THR A 1 100 ? 25.524 2.167 -43.518 1.00 77.75 100 THR A CA 1
ATOM 796 C C . THR A 1 100 ? 26.534 2.288 -44.664 1.00 77.75 100 THR A C 1
ATOM 798 O O . THR A 1 100 ? 27.739 2.140 -44.452 1.00 77.75 100 THR A O 1
ATOM 801 N N . ARG A 1 101 ? 26.072 2.605 -45.885 1.00 81.94 101 ARG A N 1
ATOM 802 C CA . ARG A 1 101 ? 26.950 2.832 -47.044 1.00 81.94 101 ARG A CA 1
ATOM 803 C C . ARG A 1 101 ? 27.861 4.046 -46.833 1.00 81.94 101 ARG A C 1
ATOM 805 O O . ARG A 1 101 ? 29.039 3.964 -47.178 1.00 81.94 101 ARG A O 1
ATOM 812 N N . ALA A 1 102 ? 27.345 5.138 -46.270 1.00 83.06 102 ALA A N 1
ATOM 813 C CA . ALA A 1 102 ? 28.140 6.323 -45.952 1.00 83.06 102 ALA A CA 1
ATOM 814 C C . ALA A 1 102 ? 29.235 6.009 -44.917 1.00 83.06 102 ALA A C 1
ATOM 816 O O . ALA A 1 102 ? 30.406 6.281 -45.174 1.00 83.06 102 ALA A O 1
ATOM 817 N N . MET A 1 103 ? 28.882 5.333 -43.815 1.00 83.50 103 MET A N 1
ATOM 818 C CA . MET A 1 103 ? 29.844 4.915 -42.784 1.00 83.50 103 MET A CA 1
ATOM 819 C C . MET A 1 103 ? 30.944 4.007 -43.341 1.00 83.50 103 MET A C 1
ATOM 821 O O . MET A 1 103 ? 32.120 4.191 -43.028 1.00 83.50 103 MET A O 1
ATOM 825 N N . LEU A 1 104 ? 30.581 3.048 -44.198 1.00 86.38 104 LEU A N 1
ATOM 826 C CA . LEU A 1 104 ? 31.557 2.185 -44.863 1.00 86.38 104 LEU A CA 1
ATOM 827 C C . LEU A 1 104 ? 32.485 2.991 -45.783 1.00 86.38 104 LEU A C 1
ATOM 829 O O . LEU A 1 104 ? 33.691 2.749 -45.810 1.00 86.38 104 LEU A O 1
ATOM 833 N N . GLY A 1 105 ? 31.938 3.964 -46.514 1.00 90.50 105 GLY A N 1
ATOM 834 C CA . GLY A 1 105 ? 32.718 4.868 -47.355 1.00 90.50 105 GLY A CA 1
ATOM 835 C C . GLY A 1 105 ? 33.744 5.670 -46.556 1.00 90.50 105 GLY A C 1
ATOM 836 O O . GLY A 1 105 ? 34.902 5.761 -46.964 1.00 90.50 105 GLY A O 1
ATOM 837 N N . ASP A 1 106 ? 33.352 6.206 -45.403 1.00 89.81 106 ASP A N 1
ATOM 838 C CA . ASP A 1 106 ? 34.248 6.986 -44.547 1.00 89.81 106 ASP A CA 1
ATOM 839 C C . ASP A 1 106 ? 35.301 6.116 -43.851 1.00 89.81 106 ASP A C 1
ATOM 841 O O . ASP A 1 106 ? 36.467 6.509 -43.771 1.00 89.81 106 ASP A O 1
ATOM 845 N N . PHE A 1 107 ? 34.946 4.889 -43.460 1.00 91.12 107 PHE A N 1
ATOM 846 C CA . PHE A 1 107 ? 35.909 3.900 -42.976 1.00 91.12 107 PHE A CA 1
ATOM 847 C C . PHE A 1 107 ? 36.973 3.574 -44.033 1.00 91.12 107 PHE A C 1
ATOM 849 O O . PHE A 1 107 ? 38.169 3.651 -43.753 1.00 91.12 107 PHE A O 1
ATOM 856 N N . ILE A 1 108 ? 36.562 3.273 -45.270 1.00 95.00 108 ILE A N 1
ATOM 857 C CA . ILE A 1 108 ? 37.495 2.969 -46.365 1.00 95.00 108 ILE A CA 1
ATOM 858 C C . ILE A 1 108 ? 38.416 4.162 -46.643 1.00 95.00 108 ILE A C 1
ATOM 860 O O . ILE A 1 108 ? 39.617 3.971 -46.843 1.00 95.00 108 ILE A O 1
ATOM 864 N N . LYS A 1 109 ? 37.887 5.394 -46.631 1.00 94.38 109 LYS A N 1
ATOM 865 C CA . LYS A 1 109 ? 38.709 6.607 -46.775 1.00 94.38 109 LYS A CA 1
ATOM 866 C C . LYS A 1 109 ? 39.742 6.713 -45.654 1.00 94.38 109 LYS A C 1
ATOM 868 O O . LYS A 1 109 ? 40.912 6.927 -45.951 1.00 94.38 109 LYS A O 1
ATOM 873 N N . SER A 1 110 ? 39.332 6.517 -44.400 1.00 92.88 110 SER A N 1
ATOM 874 C CA . SER A 1 110 ? 40.229 6.556 -43.240 1.00 92.88 110 SER A CA 1
ATOM 875 C C . SER A 1 110 ? 41.352 5.519 -43.349 1.00 92.88 110 SER A C 1
ATOM 877 O O . SER A 1 110 ? 42.522 5.867 -43.195 1.00 92.88 110 SER A O 1
ATOM 879 N N . VAL A 1 111 ? 41.022 4.275 -43.716 1.00 93.62 111 VAL A N 1
ATOM 880 C CA . VAL A 1 111 ? 42.013 3.211 -43.944 1.00 93.62 111 VAL A CA 1
ATOM 881 C C . VAL A 1 111 ? 42.966 3.582 -45.077 1.00 93.62 111 VAL A C 1
ATOM 883 O O . VAL A 1 111 ? 44.177 3.437 -44.931 1.00 93.62 111 VAL A O 1
ATOM 886 N N . ARG A 1 112 ? 42.450 4.104 -46.195 1.00 93.19 112 ARG A N 1
ATOM 887 C CA . ARG A 1 112 ? 43.284 4.527 -47.327 1.00 93.19 112 ARG A CA 1
ATOM 888 C C . ARG A 1 112 ? 44.249 5.646 -46.934 1.00 93.19 112 ARG A C 1
ATOM 890 O O . ARG A 1 112 ? 45.408 5.594 -47.328 1.00 93.19 112 ARG A O 1
ATOM 897 N N . SER A 1 113 ? 43.793 6.625 -46.157 1.00 92.62 113 SER A N 1
ATOM 898 C CA . SER A 1 113 ? 44.645 7.701 -45.643 1.00 92.62 113 SER A CA 1
ATOM 899 C C . SER A 1 113 ? 45.719 7.180 -44.687 1.00 92.62 113 SER A C 1
ATOM 901 O O . SER A 1 113 ? 46.872 7.581 -44.803 1.00 92.62 113 SER A O 1
ATOM 903 N N . ALA A 1 114 ? 45.376 6.252 -43.788 1.00 91.50 114 ALA A N 1
ATOM 904 C CA . ALA A 1 114 ? 46.344 5.636 -42.882 1.00 91.50 114 ALA A CA 1
ATOM 905 C C . ALA A 1 114 ? 47.404 4.816 -43.637 1.00 91.50 114 ALA A C 1
ATOM 907 O O . ALA A 1 114 ? 48.591 4.910 -43.335 1.00 91.50 114 ALA A O 1
ATOM 908 N N . LEU A 1 115 ? 46.991 4.053 -44.654 1.00 90.38 115 LEU A N 1
ATOM 909 C CA . LEU A 1 115 ? 47.907 3.302 -45.514 1.00 90.38 115 LEU A CA 1
ATOM 910 C C . LEU A 1 115 ? 48.818 4.221 -46.335 1.00 90.38 115 LEU A C 1
ATOM 912 O O . LEU A 1 115 ? 49.996 3.917 -46.480 1.00 90.38 115 LEU A O 1
ATOM 916 N N . ALA A 1 116 ? 48.303 5.342 -46.844 1.00 90.81 116 ALA A N 1
ATOM 917 C CA . ALA A 1 116 ? 49.121 6.331 -47.544 1.00 90.81 116 ALA A CA 1
ATOM 918 C C . ALA A 1 116 ? 50.182 6.945 -46.615 1.00 90.81 116 ALA A C 1
ATOM 920 O O . ALA A 1 116 ? 51.350 6.990 -46.980 1.00 90.81 116 ALA A O 1
ATOM 921 N N . ALA A 1 117 ? 49.806 7.308 -45.384 1.00 89.38 117 ALA A N 1
ATOM 922 C CA . ALA A 1 117 ? 50.740 7.838 -44.389 1.00 89.38 117 ALA A CA 1
ATOM 923 C C . ALA A 1 117 ? 51.833 6.823 -43.984 1.00 89.38 117 ALA A C 1
ATOM 925 O O . ALA A 1 117 ? 52.98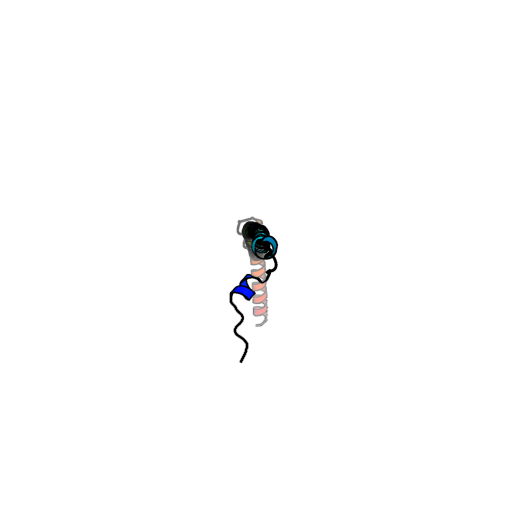4 7.198 -43.765 1.00 89.38 117 ALA A O 1
ATOM 926 N N . LEU A 1 118 ? 51.490 5.531 -43.915 1.00 84.94 118 LEU A N 1
ATOM 927 C CA . LEU A 1 118 ? 52.453 4.443 -43.688 1.00 84.94 118 LEU A CA 1
ATOM 928 C C . LEU A 1 118 ? 53.360 4.192 -44.903 1.00 84.94 118 LEU A C 1
ATOM 930 O O . LEU A 1 118 ? 54.503 3.779 -44.742 1.00 84.94 118 LEU A O 1
ATOM 934 N N . GLY A 1 119 ? 52.858 4.427 -46.116 1.00 77.56 119 GLY A N 1
ATOM 935 C CA . GLY A 1 119 ? 53.633 4.316 -47.352 1.00 77.56 119 GLY A CA 1
ATOM 936 C C . GLY A 1 119 ? 54.593 5.486 -47.587 1.00 77.56 119 GLY A C 1
ATOM 937 O O . GLY A 1 119 ? 55.615 5.293 -48.228 1.00 77.56 119 GLY A O 1
ATOM 938 N N . GLU A 1 120 ? 54.291 6.674 -47.056 1.00 63.00 120 GLU A N 1
ATOM 939 C CA . GLU A 1 120 ? 55.153 7.870 -47.126 1.00 63.00 120 GLU A CA 1
ATOM 940 C C . GLU A 1 120 ? 56.257 7.900 -46.050 1.00 63.00 120 GLU A C 1
ATOM 942 O O . GLU A 1 120 ? 57.109 8.786 -46.065 1.00 63.00 120 GLU A O 1
ATOM 947 N N . THR A 1 121 ? 56.253 6.952 -45.106 1.00 56.91 121 THR A N 1
ATOM 948 C CA . THR A 1 121 ? 57.255 6.832 -44.029 1.00 56.91 121 THR A CA 1
ATOM 949 C C . THR A 1 121 ? 58.367 5.808 -44.316 1.00 56.91 121 THR A C 1
ATOM 951 O O . THR A 1 121 ? 59.182 5.541 -43.430 1.00 56.91 121 THR A O 1
ATOM 954 N N . LEU A 1 122 ? 58.435 5.275 -45.544 1.00 46.78 122 LEU A N 1
ATOM 955 C CA . LEU A 1 122 ? 59.529 4.447 -46.082 1.00 46.78 122 LEU A CA 1
ATOM 956 C C . LEU A 1 122 ? 60.247 5.177 -47.224 1.00 46.78 122 LEU A C 1
ATOM 958 O O . LEU A 1 122 ? 61.489 5.045 -47.293 1.00 46.78 122 LEU A O 1
#

Sequence (122 aa):
MPGQRNATDVVAEKHQPFDHLTTVVQPFETEGSRDVEFQQKINKVLLDLVLQFHAWAAAKPTREHESATELLEKEVNFIIEKEKSQGRCSVPSRSCVEQTRAMLGDFIKSVRSALAALGETL

Radius of gyration: 47.36 Å; chains: 1; bounding box: 86×19×126 Å

pLDDT: mean 86.26, std 13.73, range [43.41, 98.44]

Secondary structure (DSSP, 8-state):
------HHHHHTS-PPPP-HIIIIIHHHHHHHHHHHHHHHHHHHHHHHHHHHHHHHHHHHHHHHHHHHHHHHHHHHHHHHHHHHHTT--SS--HHHHHHHHHHHHHHHHHHHHHHHHHHTT-

Organism: NCBI:txid56493